Protein AF-A0A2S9EUN8-F1 (afdb_monomer_lite)

Organism: NCBI:txid200451

Foldseek 3Di:
DPDDDQLCRVCVVQVHDSVLSVVFWDDWDQDPVRWIKTAGDPPRDPVSCRQPDPRRIHIDDDDD

pLDDT: mean 91.86, std 9.63, range [50.81, 98.25]

Structure (mmCIF, N/CA/C/O backbone):
data_AF-A0A2S9EUN8-F1
#
_entry.id   AF-A0A2S9EUN8-F1
#
loop_
_atom_site.group_PDB
_atom_site.id
_atom_site.type_symbol
_atom_site.label_atom_id
_atom_site.label_alt_id
_atom_site.label_comp_id
_atom_site.label_asym_id
_atom_site.label_entity_id
_atom_site.label_seq_id
_atom_site.pdbx_PDB_ins_code
_atom_site.Cartn_x
_atom_site.Cartn_y
_atom_site.Cartn_z
_atom_site.occupancy
_atom_site.B_iso_or_equiv
_atom_site.auth_seq_id
_atom_site.auth_comp_id
_atom_site.auth_asym_id
_atom_site.auth_atom_id
_atom_site.pdbx_PDB_model_num
ATOM 1 N N . MET A 1 1 ? 12.448 9.050 -12.160 1.00 50.81 1 MET A N 1
ATOM 2 C CA . MET A 1 1 ? 12.093 8.829 -10.743 1.00 50.81 1 MET A CA 1
ATOM 3 C C . MET A 1 1 ? 12.676 7.488 -10.324 1.00 50.81 1 MET A C 1
ATOM 5 O O . MET A 1 1 ? 12.159 6.468 -10.751 1.00 50.81 1 MET A O 1
ATOM 9 N N . SER A 1 2 ? 13.811 7.472 -9.624 1.00 62.22 2 SER A N 1
ATOM 10 C CA . SER A 1 2 ? 14.549 6.231 -9.310 1.00 62.22 2 SER A CA 1
ATOM 11 C C . SER A 1 2 ? 14.534 5.856 -7.829 1.00 62.22 2 SER A C 1
ATOM 13 O O . SER A 1 2 ? 15.101 4.831 -7.466 1.00 62.22 2 SER A O 1
ATOM 15 N N . GLU A 1 3 ? 13.915 6.663 -6.969 1.00 83.00 3 GLU A N 1
ATOM 16 C CA . GLU A 1 3 ? 13.895 6.390 -5.534 1.00 83.00 3 GLU A CA 1
ATOM 17 C C . GLU A 1 3 ? 12.624 5.643 -5.136 1.00 83.00 3 GLU A C 1
ATOM 19 O O . GLU A 1 3 ? 11.525 5.916 -5.629 1.00 83.00 3 GLU A O 1
ATOM 24 N N . LYS A 1 4 ? 12.805 4.645 -4.266 1.00 89.88 4 LYS A N 1
ATOM 25 C CA . LYS A 1 4 ? 11.717 3.871 -3.674 1.00 89.88 4 LYS A CA 1
ATOM 26 C C . LYS A 1 4 ? 10.826 4.817 -2.857 1.00 89.88 4 LYS A C 1
ATOM 28 O O . LYS A 1 4 ? 11.361 5.577 -2.056 1.00 89.88 4 LYS A O 1
ATOM 33 N N . PRO A 1 5 ? 9.492 4.748 -3.004 1.00 93.12 5 PRO A N 1
ATOM 34 C CA . PRO A 1 5 ? 8.575 5.641 -2.311 1.00 93.12 5 PRO A CA 1
ATOM 35 C C . PRO A 1 5 ? 8.678 5.452 -0.803 1.00 93.12 5 PRO A C 1
ATOM 37 O O . PRO A 1 5 ? 8.758 4.311 -0.315 1.00 93.12 5 PRO A O 1
ATOM 40 N N . SER A 1 6 ? 8.659 6.573 -0.084 1.00 95.38 6 SER A N 1
ATOM 41 C CA . SER A 1 6 ? 8.638 6.579 1.373 1.00 95.38 6 SER A CA 1
ATOM 42 C C . SER A 1 6 ? 7.281 6.107 1.896 1.00 95.38 6 SER A C 1
ATOM 44 O O . SER A 1 6 ? 6.277 6.113 1.177 1.00 95.38 6 SER A O 1
ATOM 46 N N . ASP A 1 7 ? 7.232 5.699 3.162 1.00 97.25 7 ASP A N 1
ATOM 47 C CA . ASP A 1 7 ? 5.963 5.330 3.794 1.00 97.25 7 ASP A CA 1
ATOM 48 C C . ASP A 1 7 ? 5.018 6.538 3.894 1.00 97.25 7 ASP A C 1
ATOM 50 O O . ASP A 1 7 ? 3.806 6.385 3.747 1.00 97.25 7 ASP A O 1
ATOM 54 N N . ASN A 1 8 ? 5.569 7.749 4.030 1.00 96.62 8 ASN A N 1
ATOM 55 C CA . ASN A 1 8 ? 4.817 9.001 4.014 1.00 96.62 8 ASN A CA 1
ATOM 56 C C . ASN A 1 8 ? 4.123 9.256 2.662 1.00 96.62 8 ASN A C 1
ATOM 58 O O . ASN A 1 8 ? 2.949 9.633 2.630 1.00 96.62 8 ASN A O 1
ATOM 62 N N . ASP A 1 9 ? 4.818 9.011 1.545 1.00 95.19 9 ASP A N 1
ATOM 63 C CA . ASP A 1 9 ? 4.249 9.179 0.200 1.00 95.19 9 ASP A CA 1
ATOM 64 C C . ASP A 1 9 ? 3.077 8.222 -0.023 1.00 95.19 9 ASP A C 1
ATOM 66 O O . ASP A 1 9 ? 2.012 8.613 -0.500 1.00 95.19 9 ASP A O 1
ATOM 70 N N . VAL A 1 10 ? 3.257 6.960 0.372 1.00 95.44 10 VAL A N 1
ATOM 71 C CA . VAL A 1 10 ? 2.220 5.933 0.260 1.00 95.44 10 VAL A CA 1
ATOM 72 C C . VAL A 1 10 ? 1.027 6.270 1.157 1.00 95.44 10 VAL A C 1
ATOM 74 O O . VAL A 1 10 ? -0.113 6.209 0.697 1.00 95.44 10 VAL A O 1
ATOM 77 N N . ALA A 1 11 ? 1.277 6.680 2.403 1.00 96.12 11 ALA A N 1
ATOM 78 C CA . ALA A 1 11 ? 0.259 7.039 3.390 1.00 96.12 11 ALA A CA 1
ATOM 79 C C . ALA A 1 11 ? -0.687 8.133 2.876 1.00 96.12 11 ALA A C 1
ATOM 81 O O . ALA A 1 11 ? -1.909 7.970 2.913 1.00 96.12 11 ALA A O 1
ATOM 82 N N . LYS A 1 12 ? -0.123 9.209 2.310 1.00 94.88 12 LYS A N 1
ATOM 83 C CA . LYS 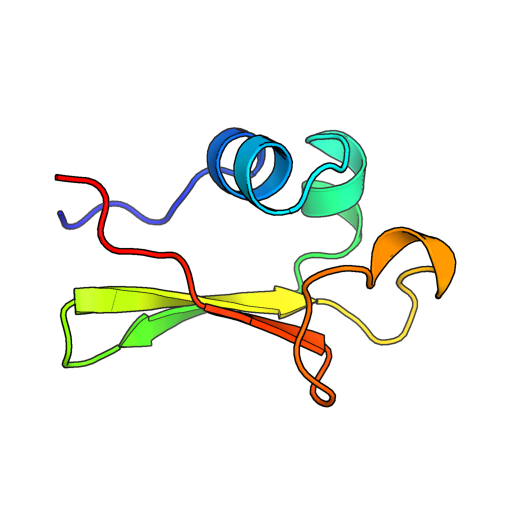A 1 12 ? -0.891 10.312 1.708 1.00 94.88 12 LYS A CA 1
ATOM 84 C C . LYS A 1 12 ? -1.803 9.846 0.576 1.00 94.88 12 LYS A C 1
ATOM 86 O O . LYS A 1 12 ? -2.910 10.359 0.441 1.00 94.88 12 LYS A O 1
ATOM 91 N N . LEU A 1 13 ? -1.344 8.892 -0.232 1.00 94.00 13 LEU A N 1
ATOM 92 C CA . LEU A 1 13 ? -2.072 8.423 -1.408 1.00 94.00 13 LEU A CA 1
ATOM 93 C C . LEU A 1 13 ? -3.219 7.463 -1.077 1.00 94.00 13 LEU A C 1
ATOM 95 O O . LEU A 1 13 ? -4.258 7.521 -1.732 1.00 94.00 13 LEU A O 1
ATOM 99 N N . ILE A 1 14 ? -3.048 6.587 -0.084 1.00 93.62 14 ILE A N 1
ATOM 100 C CA . ILE A 1 14 ? -4.080 5.600 0.290 1.00 93.62 14 ILE A CA 1
ATOM 101 C C . ILE A 1 14 ? -4.939 6.040 1.481 1.00 93.62 14 ILE A C 1
ATOM 103 O O . ILE A 1 14 ? -5.922 5.378 1.805 1.00 93.62 14 ILE A O 1
ATOM 107 N N . GLY A 1 15 ? -4.609 7.172 2.109 1.00 94.69 15 GLY A N 1
ATOM 108 C CA . GLY A 1 15 ? -5.409 7.772 3.175 1.00 94.69 15 GLY A CA 1
ATOM 109 C C . GLY A 1 15 ? -5.290 7.051 4.517 1.00 94.69 15 GLY A C 1
ATOM 110 O O . GLY A 1 15 ? -6.279 6.958 5.243 1.00 94.69 15 GLY A O 1
ATOM 111 N N . ILE A 1 16 ? -4.096 6.545 4.838 1.00 95.81 16 ILE A N 1
ATOM 112 C CA . ILE A 1 16 ? -3.756 5.966 6.150 1.00 95.81 16 ILE A CA 1
ATOM 113 C C . ILE A 1 16 ? -2.533 6.688 6.732 1.00 95.81 16 ILE A C 1
ATOM 115 O O . ILE A 1 16 ? -1.958 7.562 6.087 1.00 95.81 16 ILE A O 1
ATOM 119 N N . THR A 1 17 ? -2.129 6.365 7.955 1.00 97.69 17 THR A N 1
ATOM 120 C CA . THR A 1 17 ? -0.946 6.964 8.585 1.00 97.69 17 THR A CA 1
ATOM 121 C C . THR A 1 17 ? 0.358 6.336 8.090 1.00 97.69 17 THR A C 1
ATOM 123 O O . THR A 1 17 ? 0.410 5.169 7.706 1.00 97.69 17 THR A O 1
ATOM 126 N N . GLU A 1 18 ? 1.453 7.094 8.164 1.00 98.06 18 GLU A N 1
A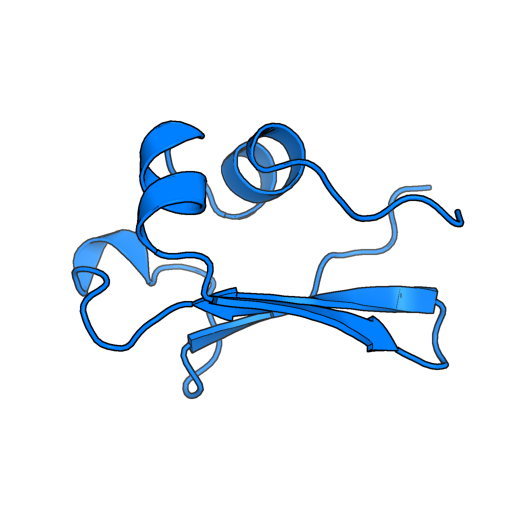TOM 127 C CA . GLU A 1 18 ? 2.802 6.599 7.851 1.00 98.06 18 GLU A CA 1
ATOM 128 C C . GLU A 1 18 ? 3.180 5.372 8.696 1.00 98.06 18 GLU A C 1
ATOM 130 O O . GLU A 1 18 ? 3.721 4.401 8.174 1.00 98.06 18 GLU A O 1
ATOM 135 N N . ASN A 1 19 ? 2.810 5.364 9.980 1.00 98.19 19 ASN A N 1
ATOM 136 C CA . ASN A 1 19 ? 3.069 4.230 10.866 1.00 98.19 19 ASN A CA 1
ATOM 137 C C . ASN A 1 19 ? 2.284 2.971 10.456 1.00 98.19 19 ASN A C 1
ATOM 139 O O . ASN A 1 19 ? 2.807 1.861 10.534 1.00 98.19 19 ASN A O 1
ATOM 143 N N . GLU A 1 20 ? 1.039 3.120 9.995 1.00 98.06 20 GLU A N 1
ATOM 144 C CA . GLU A 1 20 ? 0.262 1.996 9.459 1.00 98.06 20 GLU A CA 1
ATOM 145 C C . GLU A 1 20 ? 0.883 1.453 8.169 1.00 98.06 20 GLU A C 1
ATOM 147 O O . GLU A 1 20 ? 0.956 0.235 8.002 1.00 98.06 20 GLU A O 1
ATOM 152 N N . VAL A 1 21 ? 1.394 2.322 7.288 1.00 97.56 21 VAL A N 1
ATOM 153 C CA . VAL A 1 21 ? 2.148 1.870 6.110 1.00 97.56 21 VAL A CA 1
ATOM 154 C C . VAL A 1 21 ? 3.381 1.084 6.540 1.00 97.56 21 VAL A C 1
ATOM 156 O O . VAL A 1 21 ? 3.525 -0.060 6.117 1.00 97.56 21 VAL A O 1
ATOM 159 N N . GLY A 1 22 ? 4.223 1.638 7.414 1.00 97.69 22 GLY A N 1
ATOM 160 C CA . GLY A 1 22 ? 5.442 0.967 7.877 1.00 97.69 22 GLY A CA 1
ATOM 161 C C . GLY A 1 22 ? 5.173 -0.357 8.601 1.00 97.69 22 GLY A C 1
ATOM 162 O O . GLY A 1 22 ? 5.963 -1.292 8.504 1.00 97.69 22 GLY A O 1
ATOM 163 N N . THR A 1 23 ? 4.024 -0.479 9.272 1.00 98.25 23 THR A N 1
ATOM 164 C CA . THR A 1 23 ? 3.610 -1.719 9.948 1.00 98.25 23 THR A CA 1
ATOM 165 C C . THR A 1 23 ? 3.206 -2.815 8.960 1.00 98.25 23 THR A C 1
ATOM 167 O O . THR A 1 23 ? 3.509 -3.986 9.182 1.00 98.25 23 THR A O 1
A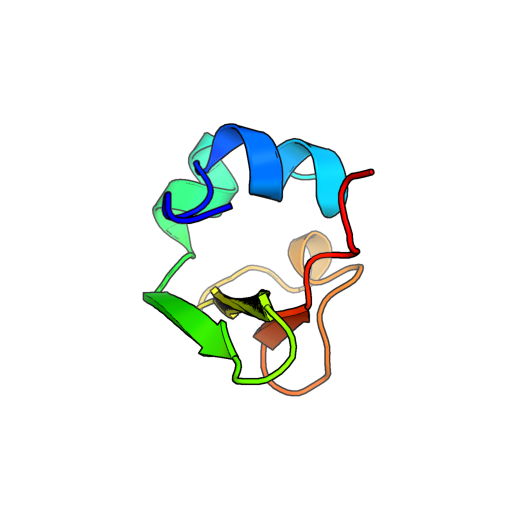TOM 170 N N . TYR A 1 24 ? 2.487 -2.465 7.888 1.00 98.00 24 TYR A N 1
ATOM 171 C CA . TYR A 1 24 ? 1.854 -3.457 7.012 1.00 98.00 24 TYR A CA 1
ATOM 172 C C . TYR A 1 24 ? 2.514 -3.609 5.640 1.00 98.00 24 TYR A C 1
ATOM 174 O O . TYR A 1 24 ? 2.191 -4.565 4.934 1.00 98.00 24 TYR A O 1
ATOM 182 N N . ARG A 1 25 ? 3.414 -2.708 5.236 1.00 97.31 25 ARG A N 1
ATOM 183 C CA . ARG A 1 25 ? 4.156 -2.793 3.973 1.00 97.31 25 ARG A CA 1
ATOM 184 C C . ARG A 1 25 ? 5.109 -3.984 4.013 1.00 97.31 25 ARG A C 1
ATOM 186 O O . ARG A 1 25 ? 5.973 -4.083 4.874 1.00 97.31 25 ARG A O 1
ATOM 193 N N . VAL A 1 26 ? 4.974 -4.871 3.033 1.00 97.50 26 VAL A N 1
ATOM 194 C CA . VAL A 1 26 ? 5.807 -6.076 2.895 1.00 97.50 26 VAL A CA 1
ATOM 195 C C . VAL A 1 26 ? 6.875 -5.884 1.826 1.00 97.50 26 VAL A C 1
ATOM 197 O O . VAL A 1 26 ? 8.020 -6.279 2.020 1.00 97.50 26 VAL A O 1
ATOM 200 N N . ASN A 1 27 ? 6.522 -5.275 0.690 1.00 96.44 27 ASN A N 1
ATOM 201 C CA . ASN A 1 27 ? 7.464 -5.054 -0.406 1.00 96.44 27 ASN A CA 1
ATOM 202 C C . ASN A 1 27 ? 7.069 -3.850 -1.281 1.00 96.44 27 ASN A C 1
ATOM 204 O O . ASN A 1 27 ? 5.972 -3.292 -1.166 1.00 96.44 27 ASN A O 1
ATOM 208 N N . SER A 1 28 ? 7.969 -3.424 -2.169 1.00 95.94 28 SER A N 1
ATOM 209 C CA . SER A 1 28 ? 7.678 -2.481 -3.247 1.00 95.94 28 SER A CA 1
ATOM 210 C C . SER A 1 28 ? 8.526 -2.761 -4.472 1.00 95.94 28 SER A C 1
ATOM 212 O O . SER A 1 28 ? 9.749 -2.781 -4.363 1.00 95.94 28 SER A O 1
ATOM 214 N N . ASP A 1 29 ? 7.867 -2.877 -5.620 1.00 95.44 29 ASP A N 1
ATOM 215 C CA . ASP A 1 29 ? 8.512 -3.165 -6.897 1.00 95.44 29 ASP A CA 1
ATOM 216 C C . ASP A 1 29 ? 8.312 -1.997 -7.866 1.00 95.44 29 ASP A C 1
ATOM 218 O O . ASP A 1 29 ? 7.191 -1.502 -8.034 1.00 95.44 29 ASP A O 1
ATOM 222 N N . LEU A 1 30 ? 9.394 -1.573 -8.522 1.00 94.00 30 LEU A N 1
ATOM 223 C CA . LEU A 1 30 ? 9.321 -0.651 -9.652 1.00 94.00 30 LEU A CA 1
ATOM 224 C C . LEU A 1 30 ? 8.954 -1.451 -10.901 1.00 94.00 30 LEU A C 1
ATOM 226 O O . LEU A 1 30 ? 9.676 -2.362 -11.306 1.00 94.00 30 LEU A O 1
ATOM 230 N N . ARG A 1 31 ? 7.818 -1.122 -11.508 1.00 92.12 31 ARG A N 1
ATOM 231 C CA . ARG A 1 31 ? 7.339 -1.788 -12.718 1.00 92.12 31 ARG A CA 1
ATOM 232 C C . ARG A 1 31 ? 8.026 -1.221 -13.970 1.00 92.12 31 ARG A C 1
ATOM 234 O O . ARG A 1 31 ? 8.504 -0.088 -13.946 1.00 92.12 31 ARG A O 1
ATOM 241 N N . PRO A 1 32 ? 8.020 -1.958 -15.098 1.00 91.12 32 PRO A N 1
ATOM 242 C CA . PRO A 1 32 ? 8.584 -1.475 -16.364 1.00 91.12 32 PRO A CA 1
ATOM 243 C C . PRO A 1 32 ? 7.942 -0.190 -16.906 1.00 91.12 32 PRO A C 1
ATOM 245 O O . PRO A 1 32 ? 8.559 0.503 -17.705 1.00 91.12 32 PRO A O 1
ATOM 248 N N . ASP A 1 33 ? 6.716 0.127 -16.476 1.00 90.62 33 ASP A N 1
ATOM 249 C CA . ASP A 1 33 ? 6.013 1.370 -16.815 1.00 90.62 33 ASP A CA 1
ATOM 250 C C . ASP A 1 33 ? 6.424 2.561 -15.926 1.00 90.62 33 ASP A C 1
ATOM 252 O O . ASP A 1 33 ? 5.823 3.624 -16.010 1.00 90.62 33 ASP A O 1
ATOM 256 N N . GLY A 1 34 ? 7.430 2.394 -15.061 1.00 90.12 34 GLY A N 1
ATOM 257 C CA . GLY A 1 34 ? 7.945 3.444 -14.182 1.00 90.12 34 GLY A CA 1
ATOM 258 C C . GLY A 1 34 ? 7.124 3.675 -12.912 1.00 90.12 34 GLY A C 1
ATOM 259 O O . GLY A 1 34 ? 7.509 4.507 -12.091 1.00 90.12 34 GLY A O 1
ATOM 260 N N . ARG A 1 35 ? 6.025 2.936 -12.705 1.00 92.38 35 ARG A N 1
ATOM 261 C CA . ARG A 1 35 ? 5.183 3.069 -11.510 1.00 92.38 35 ARG A CA 1
ATOM 262 C C . ARG A 1 35 ? 5.582 2.091 -10.418 1.00 92.38 35 ARG A C 1
ATOM 264 O O .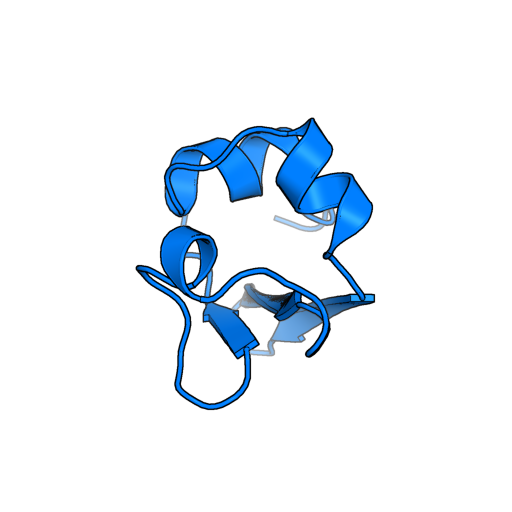 ARG A 1 35 ? 6.018 0.968 -10.676 1.00 92.38 35 ARG A O 1
ATOM 271 N N . TRP A 1 36 ? 5.361 2.498 -9.175 1.00 94.81 36 TRP A N 1
ATOM 272 C CA . TRP A 1 36 ? 5.600 1.654 -8.011 1.00 94.81 36 TRP A CA 1
ATOM 273 C C . TRP A 1 36 ? 4.364 0.835 -7.651 1.00 94.81 36 TRP A C 1
ATOM 275 O O . TRP A 1 36 ? 3.263 1.371 -7.509 1.00 94.81 36 TRP A O 1
ATOM 285 N N . LEU A 1 37 ? 4.559 -0.469 -7.468 1.00 95.75 37 LEU A N 1
ATOM 286 C CA . LEU A 1 37 ? 3.571 -1.371 -6.891 1.00 95.75 37 LEU A CA 1
ATOM 287 C C . LEU A 1 37 ? 3.964 -1.679 -5.447 1.00 95.75 37 LEU A C 1
ATOM 289 O O . LEU A 1 37 ? 5.031 -2.236 -5.193 1.00 95.75 37 LEU A O 1
ATOM 293 N N . ILE A 1 38 ? 3.107 -1.307 -4.503 1.00 97.19 38 ILE A N 1
ATOM 294 C CA . ILE A 1 38 ? 3.320 -1.505 -3.067 1.00 97.19 38 ILE A CA 1
ATOM 295 C C . ILE A 1 38 ? 2.509 -2.710 -2.612 1.00 97.19 38 ILE A C 1
ATOM 297 O O . ILE A 1 38 ? 1.338 -2.819 -2.968 1.00 97.19 38 ILE A O 1
ATOM 301 N N . TYR A 1 39 ? 3.113 -3.590 -1.816 1.00 97.62 39 TYR A N 1
ATOM 302 C CA . TYR A 1 39 ? 2.466 -4.786 -1.279 1.00 97.62 39 TYR A CA 1
ATOM 303 C C . TYR A 1 39 ? 2.249 -4.634 0.219 1.00 97.62 39 TYR A C 1
ATOM 305 O O . TYR A 1 39 ? 3.180 -4.275 0.944 1.00 97.62 39 TYR A O 1
ATOM 313 N N . PHE A 1 40 ? 1.049 -4.975 0.674 1.00 97.88 40 PHE A N 1
ATOM 314 C CA . PHE A 1 40 ? 0.672 -5.003 2.079 1.00 97.88 40 PHE A CA 1
ATOM 315 C C . PHE A 1 40 ? 0.396 -6.431 2.551 1.00 97.88 40 PHE A C 1
ATOM 317 O O . PHE A 1 40 ? -0.021 -7.300 1.786 1.00 97.88 40 PHE A O 1
ATOM 324 N N . GLY A 1 41 ? 0.641 -6.679 3.833 1.00 96.81 41 GLY A N 1
ATOM 325 C CA . GLY A 1 41 ? 0.432 -7.981 4.451 1.00 96.81 41 GLY A CA 1
ATOM 326 C C . GLY A 1 41 ? -1.042 -8.282 4.718 1.00 96.81 41 GLY A C 1
ATOM 327 O O . GLY A 1 41 ? -1.837 -7.396 5.028 1.00 96.81 41 GLY A O 1
ATOM 328 N N . TYR A 1 42 ? -1.392 -9.571 4.707 1.00 93.00 42 TYR A N 1
ATOM 329 C CA . TYR A 1 42 ? -2.738 -10.058 5.045 1.00 93.00 42 TYR A CA 1
ATOM 330 C C . TYR A 1 42 ? -3.228 -9.594 6.431 1.00 93.00 42 TYR A C 1
ATOM 332 O O . TYR A 1 42 ? -4.427 -9.408 6.639 1.00 93.00 42 TYR A O 1
ATOM 340 N N . GLN A 1 43 ? -2.303 -9.377 7.372 1.00 94.94 43 GLN A N 1
ATOM 341 C CA . GLN A 1 43 ? -2.593 -8.904 8.730 1.00 94.94 43 GLN A CA 1
ATOM 342 C C . GLN A 1 43 ? -3.140 -7.467 8.780 1.00 94.94 43 GLN A C 1
ATOM 344 O O . GLN A 1 43 ? -3.700 -7.077 9.801 1.00 94.94 43 GLN A O 1
ATOM 349 N N . MET A 1 44 ? -3.032 -6.693 7.694 1.00 96.31 44 MET A N 1
ATOM 350 C CA . MET A 1 44 ? -3.575 -5.337 7.613 1.00 96.31 44 MET A CA 1
ATOM 351 C C . MET A 1 44 ? -5.092 -5.344 7.862 1.00 96.31 44 MET A C 1
ATOM 353 O O . MET A 1 44 ? -5.804 -6.056 7.151 1.00 96.31 44 MET A O 1
ATOM 357 N N . PRO A 1 45 ? -5.632 -4.567 8.815 1.00 96.12 45 PRO A N 1
ATOM 358 C CA . PRO A 1 45 ? -7.067 -4.510 9.085 1.00 96.12 45 PRO A CA 1
ATOM 359 C C . PRO A 1 45 ? -7.895 -4.149 7.848 1.00 96.12 45 PRO A C 1
ATOM 361 O O . PRO A 1 45 ? -7.507 -3.279 7.072 1.00 96.12 45 PRO A O 1
ATOM 364 N N . VAL A 1 46 ? -9.073 -4.767 7.686 1.00 94.31 46 VAL A N 1
ATOM 365 C CA . VAL A 1 46 ? -9.969 -4.544 6.528 1.00 94.31 46 VAL A CA 1
ATOM 366 C C . VAL A 1 46 ? -10.305 -3.063 6.331 1.00 94.31 46 VAL A C 1
ATOM 368 O O . VAL A 1 46 ? -10.331 -2.594 5.197 1.00 94.31 46 VAL A O 1
ATOM 371 N N . ALA A 1 47 ? -10.488 -2.315 7.423 1.00 94.75 47 ALA A N 1
ATOM 372 C CA . ALA A 1 47 ? -10.786 -0.884 7.385 1.00 94.75 47 ALA A CA 1
ATOM 373 C C . ALA A 1 47 ? -9.695 -0.045 6.689 1.00 94.75 47 ALA A C 1
ATOM 375 O O . ALA A 1 47 ? -10.015 0.973 6.082 1.00 94.75 47 ALA A O 1
ATOM 376 N N . LEU A 1 48 ? -8.434 -0.490 6.729 1.00 95.56 48 LEU A N 1
ATOM 377 C CA . LEU A 1 48 ? -7.300 0.212 6.120 1.00 95.56 48 LEU A CA 1
ATOM 378 C C . LEU A 1 48 ? -7.089 -0.158 4.646 1.00 95.56 48 LEU A C 1
ATOM 380 O O . LEU A 1 48 ? -6.334 0.501 3.944 1.00 95.56 48 LEU A O 1
ATOM 384 N N . ARG A 1 49 ? -7.754 -1.206 4.142 1.00 94.00 49 ARG A N 1
ATOM 385 C CA . ARG 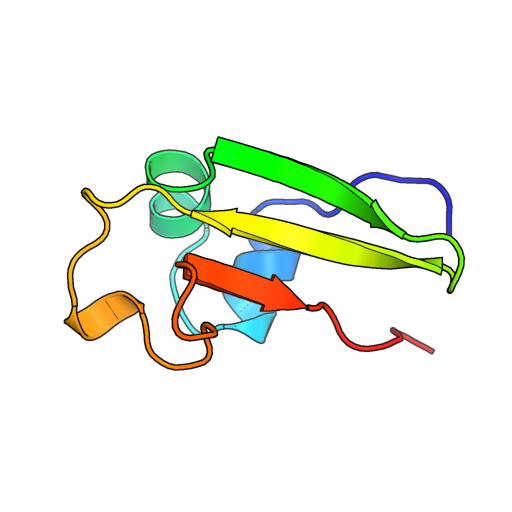A 1 49 ? -7.550 -1.715 2.772 1.00 94.00 49 ARG A CA 1
ATOM 386 C C . ARG A 1 49 ? -8.296 -0.905 1.710 1.00 94.00 49 ARG A C 1
ATOM 388 O O . ARG A 1 49 ? -8.323 -1.2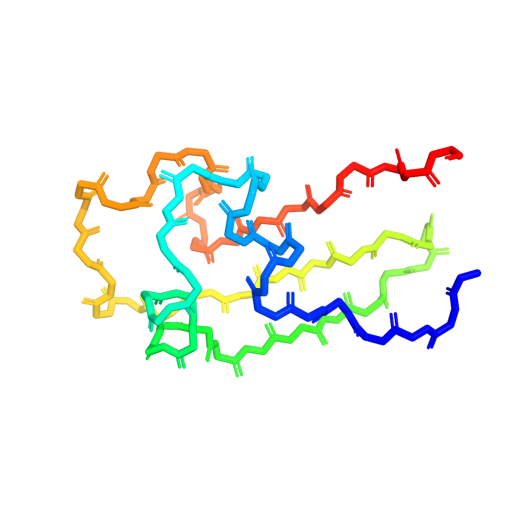90 0.541 1.00 94.00 49 ARG A O 1
ATOM 395 N N . LYS A 1 50 ? -8.943 0.194 2.100 1.00 88.56 50 LYS A N 1
ATOM 396 C CA . LYS A 1 50 ? -9.658 1.069 1.175 1.00 88.56 50 LYS A CA 1
ATOM 397 C C . LYS A 1 50 ? -8.650 1.663 0.184 1.00 88.56 50 LYS A C 1
ATOM 399 O O . LYS A 1 50 ? -7.706 2.322 0.589 1.00 88.56 50 LYS A O 1
ATOM 404 N N . GLY A 1 51 ? -8.847 1.412 -1.109 1.00 83.56 51 GLY A N 1
ATOM 405 C CA . GLY A 1 51 ? -7.926 1.858 -2.165 1.00 83.56 51 GLY A CA 1
ATOM 406 C C . GLY A 1 51 ? -6.861 0.833 -2.570 1.00 83.56 51 GLY A C 1
ATOM 407 O O . GLY A 1 51 ? -6.133 1.077 -3.530 1.00 83.56 51 GLY A O 1
ATOM 408 N N . LEU A 1 52 ? -6.800 -0.327 -1.905 1.00 93.31 52 LEU A N 1
ATOM 409 C CA . LEU A 1 52 ? -5.989 -1.457 -2.359 1.00 93.31 52 LEU A CA 1
ATOM 410 C C . LEU A 1 52 ? -6.750 -2.308 -3.382 1.00 93.31 52 LEU A C 1
ATOM 412 O O . LEU A 1 52 ? -7.981 -2.370 -3.389 1.00 93.31 52 LEU A O 1
ATOM 416 N N . THR A 1 53 ? -6.007 -3.019 -4.226 1.00 91.06 53 THR A N 1
ATOM 417 C CA . THR A 1 53 ? -6.555 -4.093 -5.057 1.00 91.06 53 THR A CA 1
ATOM 418 C C . THR A 1 53 ? -6.902 -5.321 -4.202 1.00 91.06 53 THR A C 1
ATOM 420 O O . THR A 1 53 ? -6.466 -5.450 -3.054 1.00 91.06 53 THR A O 1
ATOM 423 N N . GLY A 1 54 ? -7.623 -6.287 -4.786 1.00 85.94 54 GLY A N 1
ATOM 424 C CA . GLY A 1 54 ? -7.942 -7.566 -4.132 1.00 85.94 54 GLY A CA 1
ATOM 425 C C . GLY A 1 54 ? -6.724 -8.411 -3.723 1.00 85.94 54 GLY A C 1
ATOM 426 O O . GLY A 1 54 ? -6.880 -9.376 -2.982 1.00 85.94 54 GLY A O 1
ATOM 427 N N . SER A 1 55 ? -5.517 -8.041 -4.159 1.00 90.00 55 SER A N 1
ATOM 428 C CA . SER A 1 55 ? -4.257 -8.709 -3.818 1.00 90.00 55 SER A CA 1
ATOM 429 C C . SER A 1 55 ? -3.433 -7.952 -2.772 1.00 90.00 55 SER A C 1
ATOM 431 O O . SER A 1 55 ? -2.233 -8.183 -2.678 1.00 90.00 55 SER A O 1
ATOM 433 N N . PHE A 1 56 ? -4.051 -7.059 -1.988 1.00 94.88 56 PHE A N 1
ATOM 434 C CA . PHE A 1 56 ? -3.363 -6.238 -0.978 1.00 94.88 56 PHE A CA 1
ATOM 435 C C . PHE A 1 56 ? -2.280 -5.339 -1.578 1.00 94.88 56 PHE A C 1
ATOM 437 O O . PHE A 1 56 ? -1.268 -5.059 -0.939 1.00 94.88 56 PHE A O 1
ATOM 444 N N . THR A 1 57 ? -2.475 -4.893 -2.819 1.00 96.69 57 THR A N 1
ATOM 445 C CA . THR A 1 57 ? -1.510 -4.026 -3.491 1.00 96.69 57 THR A CA 1
ATOM 446 C C . THR A 1 57 ? -2.062 -2.642 -3.756 1.00 96.69 57 THR A C 1
ATOM 448 O O . THR A 1 57 ? -3.263 -2.463 -3.947 1.00 96.69 57 THR A O 1
ATOM 451 N N . PHE A 1 58 ? -1.165 -1.666 -3.809 1.00 96.31 58 PHE A N 1
ATOM 452 C CA . PHE A 1 58 ? -1.453 -0.312 -4.252 1.00 96.31 58 PHE A CA 1
ATOM 453 C C . PHE A 1 58 ? -0.533 0.048 -5.415 1.00 96.31 58 PHE A C 1
ATOM 455 O O . PHE A 1 58 ? 0.689 -0.029 -5.290 1.00 96.31 58 PHE A O 1
ATOM 462 N N . LEU A 1 59 ? -1.119 0.421 -6.551 1.00 95.06 59 LEU A N 1
ATOM 463 C CA . LEU A 1 59 ? -0.376 0.929 -7.698 1.00 95.06 59 LEU A CA 1
ATOM 464 C C . LEU A 1 59 ? -0.320 2.451 -7.597 1.00 95.06 59 LEU A C 1
ATOM 466 O O . LEU A 1 59 ? -1.350 3.111 -7.735 1.00 95.06 59 LEU A O 1
ATOM 470 N N . MET A 1 60 ? 0.871 2.995 -7.358 1.00 92.69 60 MET A N 1
ATOM 471 C CA . MET A 1 60 ? 1.046 4.439 -7.260 1.00 92.69 60 MET A CA 1
ATOM 472 C C . MET A 1 60 ? 0.754 5.107 -8.614 1.00 92.69 60 MET A C 1
ATOM 474 O O . MET A 1 60 ? 1.209 4.603 -9.649 1.00 92.69 60 MET A O 1
ATOM 478 N N . PRO A 1 61 ? 0.002 6.223 -8.633 1.00 89.31 61 PRO A N 1
ATOM 479 C CA . PRO A 1 61 ? -0.164 7.029 -9.835 1.00 89.31 61 PRO A CA 1
ATOM 480 C C . PRO A 1 61 ? 1.175 7.654 -10.250 1.00 89.31 61 PRO A C 1
ATOM 482 O O . PRO A 1 61 ? 2.087 7.791 -9.433 1.00 89.31 61 PRO A O 1
ATOM 485 N N . GLU A 1 62 ? 1.288 8.046 -11.520 1.00 79.50 62 GLU A N 1
ATOM 486 C CA . GLU A 1 62 ? 2.395 8.900 -11.954 1.00 79.50 62 GLU A CA 1
ATOM 487 C C . GLU A 1 62 ? 2.308 10.230 -11.200 1.00 79.50 62 GLU A C 1
ATOM 489 O O . GLU A 1 62 ? 1.266 10.889 -11.202 1.00 79.50 62 GLU A O 1
ATOM 494 N N . ILE A 1 63 ? 3.389 10.596 -10.515 1.00 64.12 63 ILE A N 1
ATOM 495 C CA . ILE A 1 63 ? 3.517 11.907 -9.887 1.00 64.12 63 ILE A CA 1
ATOM 496 C C . ILE A 1 63 ? 4.257 12.759 -10.916 1.00 64.12 63 ILE A C 1
ATOM 498 O O . ILE A 1 63 ? 5.446 12.536 -11.145 1.00 64.12 63 ILE A O 1
ATOM 502 N N . GLY A 1 64 ? 3.506 13.611 -11.618 1.00 54.69 64 GLY A N 1
ATOM 503 C CA . GLY A 1 64 ? 4.045 14.562 -12.595 1.00 54.69 64 GLY A CA 1
ATOM 504 C C . GLY A 1 64 ? 4.931 15.626 -11.965 1.00 54.69 64 GLY A C 1
ATOM 505 O O . GLY A 1 64 ? 4.782 15.880 -10.747 1.00 54.69 64 GLY A O 1
#

Radius of gyration: 10.99 Å; chains: 1; bounding box: 25×25×28 Å

Secondary structure (DSSP, 8-state):
--SPPPHHHHHHHHTS-HHHHHHHEEEEEE-TTSPEEEEE-TTS-GGG-TT--TTSEEEPPP--

Sequence (64 aa):
MSEKPSDNDVAKLIGITENEVGTYRVNSDLRPDGRWLIYFGYQMPVALRKGLTGSFTFLMPEIG